Protein AF-A0A2N1XXF5-F1 (afdb_monomer_lite)

Secondary structure (DSSP, 8-state):
-------HHHHHHHHHHS----THHHHHHHHHHHHHHHHHHHHTTTSS-HHHHHHHHHHHHHHHHHHHHHHHHHHHHHHHHHHT--HHHHHHHHHHHHHHHHHH-GGGHHHHHHHHHHHHHHHHHHHHHHHHHT-

Sequence (135 aa):
MFARFPSELQKFLQRFHTRTLTTKHFNFFSLAAGLFGLTFMGSSKDMLPETLSTFALFGFVTFTVLALAELVFQCIEQLANRLSHESNYYWATLVLVAWVLGSINNELTVPIIMLSFAMILRGLIVGFGQILRNK

Structure (mmCIF, N/CA/C/O backbone):
data_AF-A0A2N1XXF5-F1
#
_entry.id   AF-A0A2N1XXF5-F1
#
loop_
_atom_site.group_PDB
_atom_site.id
_atom_site.type_symbol
_atom_site.label_atom_id
_atom_site.label_alt_id
_atom_site.label_comp_id
_atom_site.label_asym_id
_atom_site.label_entity_id
_atom_site.label_seq_id
_atom_site.pdbx_PDB_ins_code
_atom_site.Cartn_x
_atom_site.Cartn_y
_atom_site.Cartn_z
_atom_site.occupancy
_atom_site.B_iso_or_equiv
_atom_site.auth_seq_id
_atom_site.auth_comp_id
_atom_site.auth_asym_id
_atom_site.auth_atom_id
_atom_site.pdbx_PDB_model_num
ATOM 1 N N . MET A 1 1 ? -15.709 -24.079 31.470 1.00 33.66 1 MET A N 1
ATOM 2 C CA . MET A 1 1 ? -14.989 -22.792 31.358 1.00 33.66 1 MET A CA 1
ATOM 3 C C . MET A 1 1 ? -13.804 -23.016 30.420 1.00 33.66 1 MET A C 1
ATOM 5 O O . MET A 1 1 ? -12.775 -23.501 30.859 1.00 33.66 1 MET A O 1
ATOM 9 N N . PHE A 1 2 ? -13.988 -22.827 29.108 1.00 33.50 2 PHE A N 1
ATOM 10 C CA . PHE A 1 2 ? -12.924 -23.067 28.123 1.00 33.50 2 PHE A CA 1
ATOM 11 C C . PHE A 1 2 ? -11.990 -21.857 28.088 1.00 33.50 2 PHE A C 1
ATOM 13 O O . PHE A 1 2 ? -12.391 -20.772 27.669 1.00 33.50 2 PHE A O 1
ATOM 20 N N . ALA A 1 3 ? -10.753 -22.045 28.547 1.00 37.41 3 ALA A N 1
ATOM 21 C CA . ALA A 1 3 ? -9.681 -21.078 28.383 1.00 37.41 3 ALA A CA 1
ATOM 22 C C . ALA A 1 3 ? -9.420 -20.889 26.881 1.00 37.41 3 ALA A C 1
ATOM 24 O O . ALA A 1 3 ? -8.842 -21.745 26.212 1.00 37.41 3 ALA A O 1
ATOM 25 N N . ARG A 1 4 ? -9.907 -19.775 26.333 1.00 36.47 4 ARG A N 1
ATOM 26 C CA . ARG A 1 4 ? -9.652 -19.360 24.955 1.00 36.47 4 ARG A CA 1
ATOM 27 C C . ARG A 1 4 ? -8.220 -18.834 24.926 1.00 36.47 4 ARG A C 1
ATOM 29 O O . ARG A 1 4 ? -7.988 -17.665 25.217 1.00 36.47 4 ARG A O 1
ATOM 36 N N . PHE A 1 5 ? -7.254 -19.715 24.673 1.00 44.44 5 PHE A N 1
ATOM 37 C CA . PHE A 1 5 ? -5.878 -19.290 24.434 1.00 44.44 5 PHE A CA 1
ATOM 38 C C . PHE A 1 5 ? -5.905 -18.259 23.299 1.00 44.44 5 PHE A C 1
ATOM 40 O O . PHE A 1 5 ? -6.393 -18.590 22.213 1.00 44.44 5 PHE A O 1
ATOM 47 N N . PRO A 1 6 ? -5.447 -17.014 23.523 1.00 45.75 6 PRO A N 1
ATOM 48 C CA . PRO A 1 6 ? -5.349 -16.050 22.446 1.00 45.75 6 PRO A CA 1
ATOM 49 C C . PRO A 1 6 ? -4.305 -16.610 21.490 1.00 45.75 6 PRO A C 1
ATOM 51 O O . PRO A 1 6 ? -3.122 -16.689 21.828 1.00 45.75 6 PRO A O 1
ATOM 54 N N . SER A 1 7 ? -4.766 -17.088 20.335 1.00 54.50 7 SER A N 1
ATOM 55 C CA . SER A 1 7 ? -3.882 -17.630 19.311 1.00 54.50 7 SER A CA 1
ATOM 56 C C . SER A 1 7 ? -2.800 -16.595 18.996 1.00 54.50 7 SER A C 1
ATOM 58 O O . SER A 1 7 ? -3.045 -15.388 19.045 1.00 54.50 7 SER A O 1
ATOM 60 N N . GLU A 1 8 ? -1.589 -17.041 18.675 1.00 52.22 8 GLU A N 1
ATOM 61 C CA . GLU A 1 8 ? -0.517 -16.140 18.229 1.00 52.22 8 GLU A CA 1
ATOM 62 C C . GLU A 1 8 ? -0.979 -15.275 17.040 1.00 52.22 8 GLU A C 1
ATOM 64 O O . GLU A 1 8 ? -0.602 -14.113 16.941 1.00 52.22 8 GLU A O 1
ATOM 69 N N . LEU A 1 9 ? -1.910 -15.785 16.222 1.00 50.50 9 LEU A N 1
ATOM 70 C CA . LEU A 1 9 ? -2.641 -15.032 15.199 1.00 50.50 9 LEU A CA 1
ATOM 71 C C . LEU A 1 9 ? -3.510 -13.908 15.775 1.00 50.50 9 LEU A C 1
ATOM 73 O O . LEU A 1 9 ? -3.495 -12.801 15.253 1.00 50.50 9 LEU A O 1
ATOM 77 N N . GLN A 1 10 ? -4.243 -14.153 16.859 1.00 48.84 10 GLN A N 1
ATOM 78 C CA . GLN A 1 10 ? -5.047 -13.134 17.530 1.00 48.84 10 GLN A CA 1
ATOM 79 C C . GLN A 1 10 ? -4.172 -12.077 18.213 1.00 48.84 10 GLN A C 1
ATOM 81 O O . GLN A 1 10 ? -4.518 -10.903 18.155 1.00 48.84 10 GLN A O 1
ATOM 86 N N . LYS A 1 11 ? -3.018 -12.450 18.785 1.00 48.12 11 LYS A N 1
ATOM 87 C CA . LYS A 1 11 ? -2.018 -11.483 19.283 1.00 48.12 11 LYS A CA 1
ATOM 88 C C . LYS A 1 11 ? -1.357 -10.698 18.147 1.00 48.12 11 LYS A C 1
ATOM 90 O O . LYS A 1 11 ? -1.104 -9.505 18.298 1.00 48.12 11 LYS A O 1
ATOM 95 N N . PHE A 1 12 ? -1.088 -11.344 17.013 1.00 52.59 12 PHE A N 1
ATOM 96 C CA . PHE A 1 12 ? -0.569 -10.705 15.803 1.00 52.59 12 PHE A CA 1
ATOM 97 C C . PHE A 1 12 ? -1.578 -9.689 15.253 1.00 52.59 12 PHE A C 1
ATOM 99 O O . PHE A 1 12 ? -1.222 -8.532 15.048 1.00 52.59 12 PHE A O 1
ATOM 106 N N . LEU A 1 13 ? -2.854 -10.073 15.151 1.00 52.28 13 LEU A N 1
ATOM 107 C CA . LEU A 1 13 ? -3.976 -9.191 14.811 1.00 52.28 13 LEU A CA 1
ATOM 108 C C . LEU A 1 13 ? -4.185 -8.080 15.851 1.00 52.28 13 LEU A C 1
ATOM 110 O O . LEU A 1 13 ? -4.404 -6.933 15.477 1.00 52.28 13 LEU A O 1
ATOM 114 N N . GLN A 1 14 ? -4.025 -8.360 17.147 1.00 49.97 14 GLN A N 1
ATOM 115 C CA . GLN A 1 14 ? -4.073 -7.331 18.192 1.00 49.97 14 GLN A CA 1
ATOM 116 C C . GLN A 1 14 ? -2.942 -6.310 18.051 1.00 49.97 14 GLN A C 1
ATOM 118 O O . GLN A 1 14 ? -3.189 -5.129 18.252 1.00 49.97 14 GLN A O 1
ATOM 123 N N . ARG A 1 15 ? -1.730 -6.713 17.644 1.00 50.94 15 ARG A N 1
ATOM 124 C CA . ARG A 1 15 ? -0.620 -5.777 17.362 1.00 50.94 15 ARG A CA 1
ATOM 125 C C . ARG A 1 15 ? -0.860 -4.902 16.127 1.00 50.94 15 ARG A C 1
ATOM 127 O O . ARG A 1 15 ? -0.249 -3.838 16.015 1.00 50.94 15 ARG A O 1
ATOM 134 N N . PHE A 1 16 ? -1.745 -5.313 15.218 1.00 49.59 16 PHE A N 1
ATOM 135 C CA . PHE A 1 16 ? -2.273 -4.419 14.183 1.00 49.59 16 PHE A CA 1
ATOM 136 C C . PHE A 1 16 ? -3.274 -3.402 14.736 1.00 49.59 16 PHE A C 1
ATOM 138 O O . PHE A 1 16 ? -3.371 -2.311 14.183 1.00 49.59 16 PHE A O 1
ATOM 145 N N . HIS A 1 17 ? -3.975 -3.750 15.818 1.00 44.31 17 HIS A N 1
ATOM 146 C CA . HIS A 1 17 ? -5.061 -2.974 16.416 1.00 44.31 17 HIS A CA 1
ATOM 147 C C . HIS A 1 17 ? -4.569 -1.944 17.451 1.00 44.31 17 HIS A C 1
ATOM 149 O O . HIS A 1 17 ? -5.005 -0.799 17.450 1.00 44.31 17 HIS A O 1
ATOM 155 N N . THR A 1 18 ? -3.610 -2.294 18.315 1.00 41.22 18 THR A N 1
ATOM 156 C CA . THR A 1 18 ? -2.972 -1.355 19.253 1.00 41.22 18 THR A CA 1
ATOM 157 C C . THR A 1 18 ? -1.725 -0.756 18.623 1.00 41.22 18 THR A C 1
ATOM 159 O O . THR A 1 18 ? -0.603 -1.211 18.859 1.00 41.22 18 THR A O 1
ATOM 162 N N . ARG A 1 19 ? -1.888 0.276 17.792 1.00 48.31 19 ARG A N 1
ATOM 163 C CA . ARG A 1 19 ? -0.727 0.937 17.190 1.00 48.31 19 ARG A CA 1
ATOM 164 C C . ARG A 1 19 ? -0.859 2.447 17.233 1.00 48.31 19 ARG A C 1
ATOM 166 O O . ARG A 1 19 ? -1.734 3.039 16.616 1.00 48.31 19 ARG A O 1
ATOM 173 N N . THR A 1 20 ? 0.064 3.060 17.964 1.00 47.28 20 THR A N 1
ATOM 174 C CA . THR A 1 20 ? 0.316 4.498 17.957 1.00 47.28 20 THR A CA 1
ATOM 175 C C . THR A 1 20 ? 0.380 4.996 16.514 1.00 47.28 20 THR A C 1
ATOM 177 O O . THR A 1 20 ? 1.252 4.579 15.745 1.00 47.28 20 THR A O 1
ATOM 180 N N . LEU A 1 21 ? -0.568 5.862 16.146 1.00 53.97 21 LEU A N 1
ATOM 181 C CA . LEU A 1 21 ? -0.656 6.539 14.851 1.00 53.97 21 LEU A CA 1
ATOM 182 C C . LEU A 1 21 ? 0.678 7.230 14.563 1.00 53.97 21 LEU A C 1
ATOM 184 O O . LEU A 1 21 ? 0.971 8.304 15.082 1.00 53.97 21 LEU A O 1
ATOM 188 N N . THR A 1 22 ? 1.530 6.566 13.787 1.00 61.59 22 THR A N 1
ATOM 189 C CA . THR A 1 22 ? 2.894 7.020 13.540 1.00 61.59 22 THR A CA 1
ATOM 190 C C . THR A 1 22 ? 3.071 7.221 12.046 1.00 61.59 22 THR A C 1
ATOM 192 O O . THR A 1 22 ? 3.141 6.258 11.283 1.00 61.59 22 THR A O 1
ATOM 195 N N . THR A 1 23 ? 3.246 8.476 11.645 1.00 69.12 23 THR A N 1
ATOM 196 C CA . THR A 1 23 ? 3.478 8.916 10.259 1.00 69.12 23 THR A CA 1
ATOM 197 C C . THR A 1 23 ? 4.788 8.411 9.649 1.00 69.12 23 THR A C 1
ATOM 199 O O . THR A 1 23 ? 5.017 8.578 8.459 1.00 69.12 23 THR A O 1
ATOM 202 N N . LYS A 1 24 ? 5.649 7.735 10.422 1.00 75.44 24 LYS A N 1
ATOM 203 C CA . LYS A 1 24 ? 6.941 7.206 9.951 1.00 75.44 24 LYS A CA 1
ATOM 204 C C . LYS A 1 24 ? 6.805 6.230 8.777 1.00 75.44 24 LYS A C 1
ATOM 206 O O . LYS A 1 24 ? 7.601 6.315 7.851 1.00 75.44 24 LYS A O 1
ATOM 211 N N . HIS A 1 25 ? 5.814 5.334 8.795 1.00 73.56 25 HIS A N 1
ATOM 212 C CA . HIS A 1 25 ? 5.613 4.373 7.698 1.00 73.56 25 HIS A CA 1
ATOM 213 C C . HIS A 1 25 ? 5.105 5.073 6.433 1.00 73.56 25 HIS A C 1
ATOM 215 O O . HIS A 1 25 ? 5.609 4.811 5.346 1.00 73.56 25 HIS A O 1
ATOM 221 N N . PHE A 1 26 ? 4.188 6.032 6.590 1.00 77.88 26 PHE A N 1
ATOM 222 C CA . PHE A 1 26 ? 3.714 6.868 5.489 1.00 77.88 26 PHE A CA 1
ATOM 223 C C . PHE A 1 26 ? 4.856 7.674 4.861 1.00 77.88 26 PHE A C 1
ATOM 225 O O . PHE A 1 26 ? 5.052 7.618 3.651 1.00 77.88 26 PHE A O 1
ATOM 232 N N . ASN A 1 27 ? 5.669 8.345 5.682 1.00 79.50 27 ASN A N 1
ATOM 233 C CA . ASN A 1 27 ? 6.823 9.103 5.203 1.00 79.50 27 ASN A CA 1
ATOM 234 C C . ASN A 1 27 ? 7.830 8.202 4.479 1.00 79.50 27 ASN A C 1
ATOM 236 O O . ASN A 1 27 ? 8.369 8.607 3.457 1.00 79.50 27 ASN A O 1
ATOM 240 N N . PHE A 1 28 ? 8.063 6.980 4.967 1.00 81.94 28 PHE A N 1
ATOM 241 C CA . PHE A 1 28 ? 8.940 6.021 4.296 1.00 81.94 28 PHE A CA 1
ATOM 242 C C . PHE A 1 28 ? 8.408 5.627 2.912 1.00 81.94 28 PHE A C 1
ATOM 244 O O . PHE A 1 28 ? 9.142 5.731 1.931 1.00 81.94 28 PHE A O 1
ATOM 251 N N . PHE A 1 29 ? 7.133 5.232 2.810 1.00 83.00 29 PHE A N 1
ATOM 252 C CA . PHE A 1 29 ? 6.533 4.873 1.521 1.00 83.00 29 PHE A CA 1
ATOM 253 C C . PHE A 1 29 ? 6.469 6.066 0.563 1.00 83.00 29 PHE A C 1
ATOM 255 O O . PHE A 1 29 ? 6.777 5.912 -0.615 1.00 83.00 29 PHE A O 1
ATOM 262 N N . SER A 1 30 ? 6.153 7.263 1.062 1.00 81.94 30 SER A N 1
ATOM 263 C CA . SER A 1 30 ? 6.115 8.485 0.255 1.00 81.94 30 SER A CA 1
ATOM 264 C C . SER A 1 30 ? 7.500 8.908 -0.235 1.00 81.94 30 SER A C 1
ATOM 266 O O . SER A 1 30 ? 7.621 9.361 -1.371 1.00 81.94 30 SER A O 1
ATOM 268 N N . LEU A 1 31 ? 8.544 8.769 0.588 1.00 86.19 31 LEU A N 1
ATOM 269 C CA . LEU A 1 31 ? 9.921 9.050 0.173 1.00 86.19 31 LEU A CA 1
ATOM 270 C C . LEU A 1 31 ? 10.402 8.033 -0.862 1.00 86.19 31 LEU A C 1
ATOM 272 O O . LEU A 1 31 ? 10.985 8.428 -1.869 1.00 86.19 31 LEU A O 1
ATOM 276 N N . ALA A 1 32 ? 10.122 6.744 -0.649 1.00 83.31 32 ALA A N 1
ATOM 277 C CA . ALA A 1 32 ? 10.437 5.699 -1.618 1.00 83.31 32 ALA A CA 1
ATOM 278 C C . ALA A 1 32 ? 9.729 5.961 -2.956 1.00 83.31 32 ALA A C 1
ATOM 280 O O . ALA A 1 32 ? 10.385 5.982 -3.996 1.00 83.31 32 ALA A O 1
ATOM 281 N N . ALA A 1 33 ? 8.427 6.265 -2.930 1.00 85.62 33 ALA A N 1
ATOM 282 C CA . ALA A 1 33 ? 7.678 6.665 -4.117 1.00 85.62 33 ALA A CA 1
ATOM 283 C C . ALA A 1 33 ? 8.318 7.890 -4.791 1.00 85.62 33 ALA A C 1
ATOM 285 O O . ALA A 1 33 ? 8.601 7.849 -5.982 1.00 85.62 33 ALA A O 1
ATOM 286 N N . GLY A 1 34 ? 8.643 8.945 -4.039 1.00 84.69 34 GLY A N 1
ATOM 287 C CA . GLY A 1 34 ? 9.302 10.135 -4.583 1.00 84.69 34 GLY A CA 1
ATOM 288 C 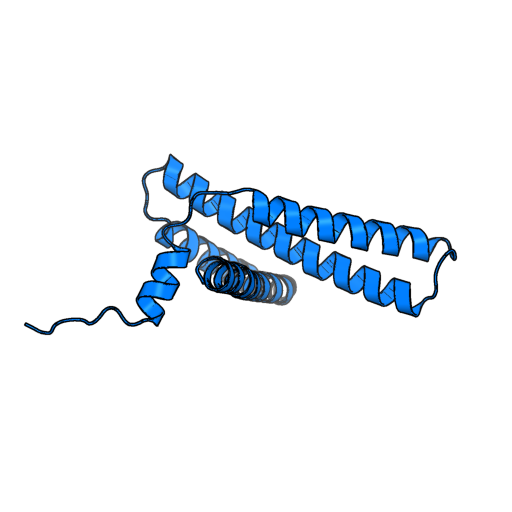C . GLY A 1 34 ? 10.630 9.829 -5.290 1.00 84.69 34 GLY A C 1
ATOM 289 O O . GLY A 1 34 ? 10.853 10.303 -6.401 1.00 84.69 34 GLY A O 1
ATOM 290 N N . LEU A 1 35 ? 11.485 8.989 -4.698 1.00 86.88 35 LEU A N 1
ATOM 291 C CA . LEU A 1 35 ? 12.773 8.591 -5.283 1.00 86.88 35 LEU A CA 1
ATOM 292 C C . LEU A 1 35 ? 12.604 7.786 -6.576 1.00 86.88 35 LEU A C 1
ATOM 294 O O . LEU A 1 35 ? 13.266 8.069 -7.578 1.00 86.88 35 LEU A O 1
ATOM 298 N N . PHE A 1 36 ? 11.699 6.807 -6.580 1.00 85.31 36 PHE A N 1
ATOM 299 C CA . PHE A 1 36 ? 11.404 6.026 -7.778 1.00 85.31 36 PHE A CA 1
ATOM 300 C C . PHE A 1 36 ? 10.759 6.879 -8.878 1.00 85.31 36 PHE A C 1
ATOM 302 O O . PHE A 1 36 ? 11.133 6.755 -10.043 1.00 85.31 36 PHE A O 1
ATOM 309 N N . GLY A 1 37 ? 9.875 7.812 -8.515 1.00 83.69 37 GLY A N 1
ATOM 310 C CA . GLY A 1 37 ? 9.270 8.762 -9.450 1.00 83.69 37 GLY A CA 1
ATOM 311 C C . GLY A 1 37 ? 10.296 9.707 -10.078 1.00 83.69 37 GLY A C 1
ATOM 312 O O . GLY A 1 37 ? 10.295 9.894 -11.293 1.00 83.69 37 GLY A O 1
ATOM 313 N N . LEU A 1 38 ? 11.228 10.243 -9.283 1.00 84.12 38 LEU A N 1
ATOM 314 C CA . LEU A 1 38 ? 12.335 11.064 -9.789 1.00 84.12 38 LEU A CA 1
ATOM 315 C C . LEU A 1 38 ? 13.252 10.273 -10.728 1.00 84.12 38 LEU A C 1
ATOM 317 O O . LEU A 1 38 ? 13.669 10.795 -11.760 1.00 84.12 38 LEU A O 1
ATOM 321 N N . THR A 1 39 ? 13.530 9.010 -10.399 1.00 82.00 39 THR A N 1
ATOM 322 C CA . THR A 1 39 ? 14.353 8.120 -11.232 1.00 82.00 39 THR A CA 1
ATOM 323 C C . THR A 1 39 ? 13.670 7.834 -12.571 1.00 82.00 39 THR A C 1
ATOM 325 O O . THR A 1 39 ? 14.311 7.904 -13.618 1.00 82.00 39 THR A O 1
ATOM 328 N N . PHE A 1 40 ? 12.356 7.598 -12.558 1.00 81.31 40 PHE A N 1
ATOM 329 C CA . PHE A 1 40 ? 11.559 7.438 -13.774 1.00 81.31 40 PHE A CA 1
ATOM 330 C C . PHE A 1 40 ? 11.562 8.716 -14.626 1.00 81.31 40 PHE A C 1
ATOM 332 O O . PHE A 1 40 ? 11.833 8.670 -15.825 1.00 81.31 40 PHE A O 1
ATOM 339 N N . MET A 1 41 ? 11.350 9.876 -14.001 1.00 79.94 41 MET A N 1
ATOM 340 C CA . MET A 1 41 ? 11.333 11.168 -14.692 1.00 79.94 41 MET A CA 1
ATOM 341 C C . MET A 1 41 ? 12.708 11.524 -15.281 1.00 79.94 41 MET A C 1
ATOM 343 O O . MET A 1 41 ? 12.787 12.053 -16.389 1.00 79.94 41 MET A O 1
ATOM 347 N N . GLY A 1 42 ? 13.799 11.185 -14.589 1.00 75.94 42 GLY A N 1
ATOM 348 C CA . GLY A 1 42 ? 15.161 11.297 -15.118 1.00 75.94 42 GLY A CA 1
ATOM 349 C C . GLY A 1 42 ? 15.413 10.352 -16.294 1.00 75.94 42 GLY A C 1
ATOM 350 O O . GLY A 1 42 ? 16.013 10.752 -17.288 1.00 75.94 42 GLY A O 1
ATOM 351 N N . SER A 1 43 ? 14.890 9.127 -16.228 1.00 75.00 43 SER A N 1
ATOM 352 C CA . SER A 1 43 ? 15.026 8.156 -17.315 1.00 75.00 43 SER A CA 1
ATOM 353 C C . SER A 1 43 ? 14.232 8.539 -18.559 1.00 75.00 43 SER A C 1
ATOM 355 O O . SER A 1 43 ? 14.704 8.297 -19.662 1.00 75.00 43 SER A O 1
ATOM 357 N N . SER A 1 44 ? 13.073 9.187 -18.398 1.00 68.69 44 SER A N 1
ATOM 358 C CA . SER A 1 44 ? 12.259 9.685 -19.518 1.00 68.69 44 SER A CA 1
ATOM 359 C C . SER A 1 44 ? 12.927 10.803 -20.331 1.00 68.69 44 SER A C 1
ATOM 361 O O . SER A 1 44 ? 12.448 11.151 -21.404 1.00 68.69 44 SER A O 1
ATOM 363 N N . LYS A 1 45 ? 14.037 11.363 -19.831 1.00 77.75 45 LYS A N 1
ATOM 364 C CA . LYS A 1 45 ? 14.869 12.362 -20.519 1.00 77.75 45 LYS A CA 1
ATOM 365 C C . LYS A 1 45 ? 16.100 11.748 -21.204 1.00 77.75 45 LYS A C 1
ATOM 367 O O . LYS A 1 45 ? 17.099 12.442 -21.365 1.00 77.75 45 LYS A O 1
ATOM 372 N N . ASP A 1 46 ? 16.065 10.451 -21.517 1.00 70.06 46 ASP A N 1
ATOM 373 C CA . ASP A 1 46 ? 17.171 9.668 -22.102 1.00 70.06 46 ASP A CA 1
ATOM 374 C C . ASP A 1 46 ? 18.473 9.657 -21.274 1.00 70.06 46 ASP A C 1
ATOM 376 O O . ASP A 1 46 ? 19.537 9.276 -21.757 1.00 70.06 46 ASP A O 1
ATOM 380 N N . MET A 1 47 ? 18.415 10.042 -19.994 1.00 66.75 47 MET A N 1
ATOM 381 C CA . MET A 1 47 ? 19.602 10.070 -19.128 1.00 66.75 47 MET A CA 1
ATOM 382 C C . MET A 1 47 ? 19.971 8.685 -18.572 1.00 66.75 47 MET A C 1
ATOM 384 O O . MET A 1 47 ? 21.059 8.527 -18.018 1.00 66.75 47 MET A O 1
ATOM 388 N N . LEU A 1 48 ? 19.071 7.696 -18.653 1.00 72.69 48 LEU A N 1
ATOM 389 C CA . LEU A 1 48 ? 19.212 6.388 -18.004 1.00 72.69 48 LEU A CA 1
ATOM 390 C C . LEU A 1 48 ? 18.709 5.244 -18.911 1.00 72.69 48 LEU A C 1
ATOM 392 O O . LEU A 1 48 ? 17.864 5.480 -19.774 1.00 72.69 48 LEU A O 1
ATOM 396 N N . PRO A 1 49 ? 19.191 4.000 -18.707 1.00 79.19 49 PRO A N 1
ATOM 397 C CA . PRO A 1 49 ? 18.779 2.836 -19.493 1.00 79.19 49 PRO A CA 1
ATOM 398 C C . PRO A 1 49 ? 17.277 2.529 -19.383 1.00 79.19 49 PRO A C 1
ATOM 400 O O . PRO A 1 49 ? 16.690 2.623 -18.305 1.00 79.19 49 PRO A O 1
ATOM 403 N N . GLU A 1 50 ? 16.672 2.040 -20.466 1.00 77.00 50 GLU A N 1
ATOM 404 C CA . GLU A 1 50 ? 15.239 1.698 -20.541 1.00 77.00 50 GLU A CA 1
ATOM 405 C C . GLU A 1 50 ? 14.805 0.627 -19.515 1.00 77.00 50 GLU A C 1
ATOM 407 O O . GLU A 1 50 ? 13.708 0.674 -18.947 1.00 77.00 50 GLU A O 1
ATOM 412 N N . THR A 1 51 ? 15.705 -0.304 -19.186 1.00 80.88 51 THR A N 1
ATOM 413 C CA . THR A 1 51 ? 15.494 -1.304 -18.126 1.00 80.88 51 THR A CA 1
ATOM 414 C C . THR A 1 51 ? 15.360 -0.658 -16.745 1.00 80.88 51 THR A C 1
ATOM 416 O O . THR A 1 51 ? 14.530 -1.083 -15.938 1.00 80.88 51 THR A O 1
ATOM 419 N N . LEU A 1 52 ? 16.122 0.408 -16.487 1.00 79.94 52 LEU A N 1
ATOM 420 C CA . LEU A 1 52 ? 16.050 1.179 -15.250 1.00 79.94 52 LEU A CA 1
ATOM 421 C C . LEU A 1 52 ? 14.762 2.010 -15.191 1.00 79.94 52 LEU A C 1
ATOM 423 O O . LEU A 1 52 ? 14.155 2.100 -14.126 1.00 79.94 52 LEU A O 1
ATOM 427 N N . SER A 1 53 ? 14.311 2.549 -16.330 1.00 80.38 53 SER A N 1
ATOM 428 C CA . SER A 1 53 ? 13.026 3.254 -16.451 1.00 80.38 53 SE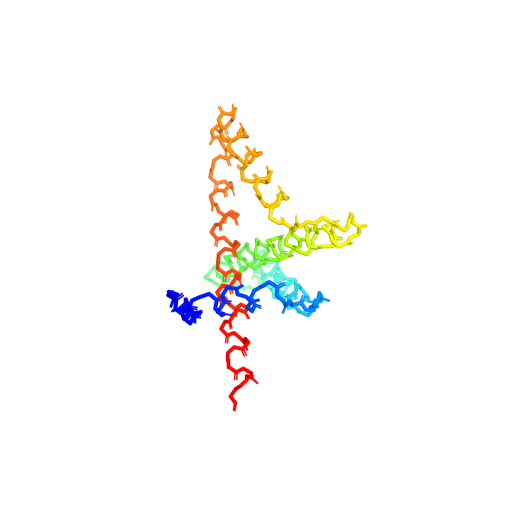R A CA 1
ATOM 429 C C . SER A 1 53 ? 11.853 2.376 -16.019 1.00 80.38 53 SER A C 1
ATOM 431 O O . SER A 1 53 ? 11.037 2.764 -15.183 1.00 80.38 53 SER A O 1
ATOM 433 N N . THR A 1 54 ? 11.805 1.148 -16.540 1.00 83.06 54 THR A N 1
ATOM 434 C CA . THR A 1 54 ? 10.717 0.201 -16.263 1.00 83.06 54 THR A CA 1
ATOM 435 C C . THR A 1 54 ? 10.706 -0.218 -14.794 1.00 83.06 54 THR A C 1
ATOM 437 O O . THR A 1 54 ? 9.653 -0.240 -14.152 1.00 83.06 54 THR A O 1
ATOM 440 N N . PHE A 1 55 ? 11.886 -0.490 -14.228 1.00 85.94 55 PHE A N 1
ATOM 441 C CA . PHE A 1 55 ? 12.024 -0.782 -12.802 1.00 85.94 55 PHE A CA 1
ATOM 442 C C . PHE A 1 55 ? 11.599 0.410 -11.934 1.00 85.94 55 PHE A C 1
ATOM 444 O O . PHE A 1 55 ? 10.899 0.235 -10.934 1.00 85.94 55 PHE A O 1
ATOM 451 N N . ALA A 1 56 ? 11.968 1.627 -12.340 1.00 85.56 56 ALA A N 1
ATOM 452 C CA . ALA A 1 56 ? 11.608 2.843 -11.630 1.00 85.56 56 ALA A CA 1
ATOM 453 C C . ALA A 1 56 ? 10.100 3.114 -11.655 1.00 85.56 56 ALA A C 1
ATOM 455 O O . ALA A 1 56 ? 9.531 3.453 -10.619 1.00 85.56 56 ALA A O 1
ATOM 456 N N . LEU A 1 57 ? 9.438 2.891 -12.794 1.00 85.38 57 LEU A N 1
ATOM 457 C CA . LEU A 1 57 ? 7.983 2.990 -12.913 1.00 85.38 57 LEU A CA 1
ATOM 458 C C . LEU A 1 57 ? 7.292 1.978 -11.997 1.00 85.38 57 LEU A C 1
ATOM 460 O O . LEU A 1 57 ? 6.386 2.342 -11.246 1.00 85.38 57 LEU A O 1
ATOM 464 N N . PHE A 1 58 ? 7.740 0.721 -12.008 1.00 85.94 58 PHE A N 1
ATOM 465 C CA . PHE A 1 58 ? 7.163 -0.313 -11.151 1.00 85.94 58 PHE A CA 1
ATOM 466 C C . PHE A 1 58 ? 7.323 0.028 -9.662 1.00 85.94 58 PHE A C 1
ATOM 468 O O . PHE A 1 58 ? 6.359 -0.047 -8.894 1.00 85.94 58 PHE A O 1
ATOM 475 N N . GLY A 1 59 ? 8.515 0.472 -9.254 1.00 84.56 59 GLY A N 1
ATOM 476 C CA . GLY A 1 59 ? 8.766 0.971 -7.902 1.00 84.56 59 GLY A CA 1
ATOM 477 C C . GLY A 1 59 ? 7.862 2.155 -7.552 1.00 84.56 59 GLY A C 1
ATOM 478 O O . GLY A 1 59 ? 7.207 2.154 -6.513 1.00 84.56 59 GLY A O 1
ATOM 479 N N . PHE A 1 60 ? 7.744 3.134 -8.447 1.00 86.44 60 PHE A N 1
ATOM 480 C CA . PHE A 1 60 ? 6.907 4.312 -8.233 1.00 86.44 60 PHE A CA 1
ATOM 481 C C . PHE A 1 60 ? 5.445 3.932 -7.993 1.00 86.44 60 PHE A C 1
ATOM 483 O O . PHE A 1 60 ? 4.862 4.342 -6.988 1.00 86.44 60 PHE A O 1
ATOM 490 N N . VAL A 1 61 ? 4.864 3.108 -8.869 1.00 86.50 61 VAL A N 1
ATOM 491 C CA . VAL A 1 61 ? 3.465 2.676 -8.758 1.00 86.50 61 VAL A CA 1
ATOM 492 C C . VAL A 1 61 ? 3.247 1.879 -7.473 1.00 86.50 61 VAL A C 1
ATOM 494 O O . VAL A 1 61 ? 2.343 2.197 -6.701 1.00 86.50 61 VAL A O 1
ATOM 497 N N . THR A 1 62 ? 4.093 0.886 -7.191 1.00 84.12 62 THR A N 1
ATOM 498 C CA . THR A 1 62 ? 3.937 0.030 -6.002 1.00 84.12 62 THR A CA 1
ATOM 499 C C . THR A 1 62 ? 4.041 0.816 -4.695 1.00 84.12 62 THR A C 1
ATOM 501 O O . THR A 1 62 ? 3.157 0.701 -3.843 1.00 84.12 62 THR A O 1
ATOM 504 N N . PHE A 1 63 ? 5.062 1.665 -4.538 1.00 84.25 63 PHE A N 1
ATOM 505 C CA . PHE A 1 63 ? 5.222 2.480 -3.330 1.00 84.25 63 PHE A CA 1
ATOM 506 C C . PHE A 1 63 ? 4.149 3.566 -3.200 1.00 84.25 63 PHE A C 1
ATOM 508 O O . PHE A 1 63 ? 3.729 3.860 -2.081 1.00 84.25 63 PHE A O 1
ATOM 515 N N . THR A 1 64 ? 3.644 4.110 -4.311 1.00 84.56 64 THR A N 1
ATOM 516 C CA . THR A 1 64 ? 2.527 5.070 -4.291 1.00 84.56 64 THR A CA 1
ATOM 517 C C . THR A 1 64 ? 1.236 4.409 -3.818 1.00 84.56 64 THR A C 1
ATOM 519 O O . THR A 1 64 ? 0.553 4.948 -2.947 1.00 84.56 64 THR A O 1
ATOM 522 N N . VAL A 1 65 ? 0.914 3.215 -4.326 1.00 85.94 65 VAL A N 1
ATOM 523 C CA . VAL A 1 65 ? -0.276 2.468 -3.889 1.00 85.94 65 VAL A CA 1
ATOM 524 C C . VAL A 1 65 ? -0.151 2.059 -2.414 1.00 85.94 65 VAL A C 1
ATOM 526 O O . VAL A 1 65 ? -1.123 2.167 -1.666 1.00 85.94 65 VAL A O 1
ATOM 529 N N . LEU A 1 66 ? 1.042 1.666 -1.952 1.00 83.81 66 LEU A N 1
ATOM 530 C CA . LEU A 1 66 ? 1.298 1.393 -0.531 1.00 83.81 66 LEU A CA 1
ATOM 531 C C . LEU A 1 66 ? 1.152 2.642 0.351 1.00 83.81 66 LEU A C 1
ATOM 533 O O . LEU A 1 66 ? 0.569 2.558 1.433 1.00 83.81 66 LEU A O 1
ATOM 537 N N . ALA A 1 67 ? 1.639 3.799 -0.105 1.00 83.44 67 ALA A N 1
ATOM 538 C CA . ALA A 1 67 ? 1.462 5.068 0.598 1.00 83.44 67 ALA A CA 1
ATOM 539 C C . ALA A 1 67 ? -0.021 5.456 0.688 1.00 83.44 67 ALA A C 1
ATOM 541 O O . ALA A 1 67 ? -0.479 5.886 1.747 1.00 83.44 67 ALA A O 1
ATOM 542 N N . LEU A 1 68 ? -0.785 5.247 -0.388 1.00 84.44 68 LEU A N 1
ATOM 543 C CA . LEU A 1 68 ? -2.227 5.480 -0.404 1.00 84.44 68 LEU A CA 1
ATOM 544 C C . LEU A 1 68 ? -2.959 4.545 0.569 1.00 84.44 68 LEU A C 1
ATOM 546 O O . LEU A 1 68 ? -3.790 5.008 1.347 1.00 84.44 68 LEU A O 1
ATOM 550 N N . ALA A 1 69 ? -2.611 3.255 0.589 1.00 82.88 69 ALA A N 1
ATOM 551 C CA . ALA A 1 69 ? -3.172 2.289 1.535 1.00 82.88 69 ALA A CA 1
ATOM 552 C C . ALA A 1 69 ? -2.877 2.673 2.999 1.00 82.88 69 ALA A C 1
ATOM 554 O O . ALA A 1 69 ? -3.760 2.606 3.854 1.00 82.88 69 ALA A O 1
ATOM 555 N N . GLU A 1 70 ? -1.656 3.131 3.291 1.00 80.69 70 GLU A N 1
ATOM 556 C CA . GLU A 1 70 ? -1.279 3.643 4.613 1.00 80.69 70 GLU A CA 1
ATOM 557 C C . GLU A 1 70 ? -2.091 4.890 4.999 1.00 80.69 70 GLU A C 1
ATOM 559 O O . GLU A 1 70 ? -2.528 5.005 6.145 1.00 80.69 70 GLU A O 1
ATOM 564 N N . LEU A 1 71 ? -2.330 5.800 4.051 1.00 82.25 71 LEU A N 1
ATOM 565 C CA . LEU A 1 71 ? -3.123 7.011 4.270 1.00 82.25 71 LEU A CA 1
ATOM 566 C C . LEU A 1 71 ? -4.585 6.659 4.578 1.00 82.25 71 LEU A C 1
ATOM 568 O O . LEU A 1 71 ? -5.135 7.154 5.560 1.00 82.25 71 LEU A O 1
ATOM 572 N N . VAL A 1 72 ? -5.192 5.751 3.806 1.00 82.75 72 VAL A N 1
ATOM 573 C CA . VAL A 1 72 ? -6.558 5.256 4.056 1.00 82.75 72 VAL A CA 1
ATOM 574 C C . VAL A 1 72 ? -6.655 4.608 5.438 1.00 82.75 72 VAL A C 1
ATOM 576 O O . VAL A 1 72 ? -7.563 4.935 6.201 1.00 82.75 72 VAL A O 1
ATOM 579 N N . PHE A 1 73 ? -5.692 3.754 5.797 1.00 80.00 73 PHE A N 1
ATOM 580 C CA . PHE A 1 73 ? -5.633 3.133 7.120 1.00 80.00 73 PHE A CA 1
ATOM 581 C C . PHE A 1 73 ? -5.570 4.182 8.241 1.00 80.00 73 PHE A C 1
ATOM 583 O O . PHE A 1 73 ? -6.367 4.141 9.175 1.00 80.00 73 PHE A O 1
ATOM 590 N N . GLN A 1 74 ? -4.658 5.155 8.143 1.00 80.31 74 GLN A N 1
ATOM 591 C CA . GLN A 1 74 ? -4.531 6.212 9.152 1.00 80.31 74 GLN A CA 1
ATOM 592 C C . GLN A 1 74 ? -5.775 7.099 9.224 1.00 80.31 74 GLN A C 1
ATOM 594 O O . GLN A 1 74 ? -6.158 7.503 10.319 1.00 80.31 74 GLN A O 1
ATOM 599 N N . CYS A 1 75 ? -6.412 7.382 8.087 1.00 81.44 75 CYS A N 1
ATOM 600 C CA . CYS A 1 75 ? -7.647 8.155 8.024 1.00 81.44 75 CYS A CA 1
ATOM 601 C C . CYS A 1 75 ? -8.774 7.457 8.795 1.00 81.44 75 CYS A C 1
ATOM 603 O O . CYS A 1 75 ? -9.396 8.075 9.656 1.00 81.44 75 CYS A O 1
ATOM 605 N N . ILE A 1 76 ? -8.983 6.159 8.551 1.00 81.12 76 ILE A N 1
ATOM 606 C CA . ILE A 1 76 ? -10.015 5.361 9.229 1.00 81.12 76 ILE A CA 1
ATOM 607 C C . ILE A 1 76 ? -9.765 5.301 10.734 1.00 81.12 76 ILE A C 1
ATOM 609 O O . ILE A 1 76 ? -10.675 5.553 11.520 1.00 81.12 76 ILE A O 1
ATOM 613 N N . GLU A 1 77 ? -8.529 5.020 11.142 1.00 78.62 77 GLU A N 1
ATOM 614 C CA . GLU A 1 77 ? -8.176 4.928 12.560 1.00 78.62 77 GLU A CA 1
ATOM 615 C C . GLU A 1 77 ? -8.280 6.292 13.267 1.00 78.62 77 GLU A C 1
ATOM 617 O O . GLU A 1 77 ? -8.770 6.375 14.394 1.00 78.62 77 GLU A O 1
ATOM 622 N N . GLN A 1 78 ? -7.899 7.394 12.608 1.00 76.31 78 GLN A N 1
ATOM 623 C CA . GLN A 1 78 ? -8.101 8.742 13.154 1.00 76.31 78 GLN A CA 1
ATOM 624 C C . GLN A 1 78 ? -9.580 9.116 13.252 1.00 76.31 78 GLN A C 1
ATOM 626 O O . GLN A 1 78 ? -9.981 9.741 14.236 1.00 76.31 78 GLN A O 1
ATOM 631 N N . LEU A 1 79 ? -10.383 8.752 12.253 1.00 76.25 79 LEU A N 1
ATOM 632 C CA . LEU A 1 79 ? -11.815 9.021 12.232 1.00 76.25 79 LEU A CA 1
ATOM 633 C C . LEU A 1 79 ? -12.530 8.247 13.347 1.00 76.25 79 LEU A C 1
ATOM 635 O O . LEU A 1 79 ? -13.295 8.842 14.106 1.00 76.25 79 LEU A O 1
ATOM 639 N N . ALA A 1 80 ? -12.210 6.961 13.504 1.00 77.56 80 ALA A N 1
ATOM 640 C CA . ALA A 1 80 ? -12.719 6.118 14.581 1.00 77.56 80 ALA A CA 1
ATOM 641 C C . ALA A 1 80 ? -12.349 6.679 15.963 1.00 77.56 80 ALA A C 1
ATOM 643 O O . ALA A 1 80 ? -13.219 6.821 16.823 1.00 77.56 80 ALA A O 1
ATOM 644 N N . ASN A 1 81 ? -11.089 7.095 16.144 1.00 75.94 81 ASN A N 1
ATOM 645 C CA . ASN A 1 81 ? -10.618 7.686 17.396 1.00 75.94 81 ASN A CA 1
ATOM 646 C C . ASN A 1 81 ? -11.311 9.025 17.711 1.00 75.94 81 ASN A C 1
ATOM 648 O O . ASN A 1 81 ? -11.720 9.258 18.845 1.00 75.94 81 ASN A O 1
ATOM 652 N N . ARG A 1 82 ?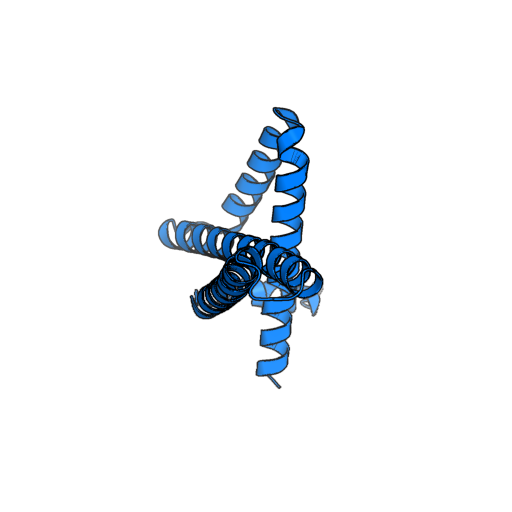 -11.504 9.902 16.713 1.00 75.44 82 ARG A N 1
ATOM 653 C CA . ARG A 1 82 ? -12.218 11.180 16.907 1.00 75.44 82 ARG A CA 1
ATOM 654 C C . ARG A 1 82 ? -13.691 10.988 17.250 1.00 75.44 82 ARG A C 1
ATOM 656 O O . ARG A 1 82 ? -14.236 11.787 18.004 1.00 75.44 82 ARG A O 1
ATOM 663 N N . LEU A 1 83 ? -14.321 9.956 16.697 1.00 77.12 83 LEU A N 1
ATOM 664 C CA . LEU A 1 83 ? -15.737 9.669 16.913 1.00 77.12 83 LEU A CA 1
ATOM 665 C C . LEU A 1 83 ? -15.983 8.727 18.099 1.00 77.12 83 LEU A C 1
ATOM 667 O O . LEU A 1 83 ? -17.134 8.478 18.422 1.00 77.12 83 LEU A O 1
ATOM 671 N N . SER A 1 84 ? -14.937 8.244 18.784 1.00 74.19 84 SER A N 1
ATOM 672 C CA . SER A 1 84 ? -15.039 7.275 19.895 1.00 74.19 84 SER A CA 1
ATOM 673 C C . SER A 1 84 ? -15.815 6.001 19.525 1.00 74.19 84 SER A C 1
ATOM 675 O O . SER A 1 84 ? -16.490 5.400 20.358 1.00 74.19 84 SER A O 1
ATOM 677 N N . HIS A 1 85 ? -15.741 5.602 18.256 1.00 74.38 85 HIS A N 1
ATOM 678 C CA . HIS A 1 85 ? -16.398 4.413 17.715 1.00 74.38 85 HIS A CA 1
ATOM 679 C C . HIS A 1 85 ? -15.355 3.326 17.446 1.00 74.38 85 HIS A C 1
ATOM 681 O O . HIS A 1 85 ? -14.195 3.621 17.161 1.00 74.38 85 HIS A O 1
ATOM 687 N N . GLU A 1 86 ? -15.765 2.057 17.471 1.00 71.69 86 GLU A N 1
ATOM 688 C CA . GLU A 1 86 ? -14.874 0.969 17.066 1.00 71.69 86 GLU A CA 1
ATOM 689 C C . GLU A 1 86 ? -14.522 1.092 15.575 1.00 71.69 86 GLU A C 1
ATOM 691 O O . GLU A 1 86 ? -15.404 1.249 14.725 1.00 71.69 86 GLU A O 1
ATOM 696 N N . SER A 1 87 ? -13.233 0.979 15.232 1.00 71.69 87 SER A N 1
ATOM 697 C CA . SER A 1 87 ? -12.780 1.114 13.839 1.00 71.69 87 SER A CA 1
ATOM 698 C C . 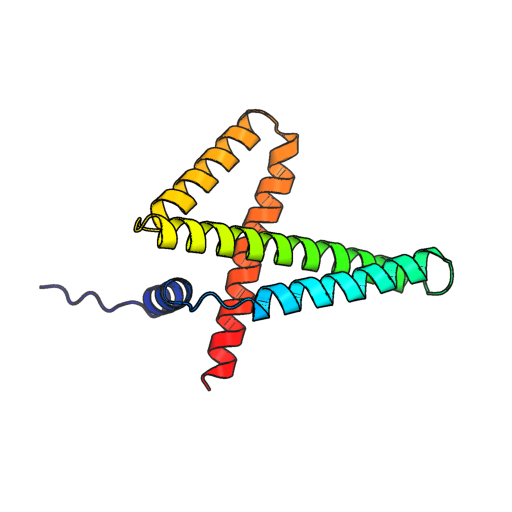SER A 1 87 ? -13.362 0.038 12.917 1.00 71.69 87 SER A C 1
ATOM 700 O O . SER A 1 87 ? -13.513 0.263 11.716 1.00 71.69 87 SER A O 1
ATOM 702 N N . ASN A 1 88 ? -13.781 -1.101 13.480 1.00 74.50 88 ASN A N 1
ATOM 703 C CA . ASN A 1 88 ? -14.373 -2.226 12.757 1.00 74.50 88 ASN A CA 1
ATOM 704 C C . ASN A 1 88 ? -15.584 -1.822 11.893 1.00 74.50 88 ASN A C 1
ATOM 706 O O . ASN A 1 88 ? -15.722 -2.291 10.764 1.00 74.50 88 ASN A O 1
ATOM 710 N N . TYR A 1 89 ? -16.424 -0.897 12.373 1.00 74.56 89 TYR A N 1
ATOM 711 C CA . TYR A 1 89 ? -17.582 -0.415 11.611 1.00 74.56 89 TYR A CA 1
ATOM 712 C C . TYR A 1 89 ? -17.173 0.353 10.346 1.00 74.56 89 TYR A C 1
ATOM 714 O O . TYR A 1 89 ? -17.805 0.215 9.298 1.00 74.56 89 TYR A O 1
ATOM 722 N N . TYR A 1 90 ? -16.084 1.121 10.408 1.00 78.19 90 TYR A N 1
ATOM 723 C CA . TYR A 1 90 ? -15.562 1.867 9.261 1.00 78.19 90 TYR A CA 1
ATOM 724 C C . TYR A 1 90 ? -14.906 0.939 8.239 1.00 78.19 90 TYR A C 1
ATOM 726 O O . TYR A 1 90 ? -15.117 1.105 7.039 1.00 78.19 90 TYR A O 1
ATOM 734 N N . TRP A 1 91 ? -14.180 -0.078 8.707 1.00 79.75 91 TRP A N 1
ATOM 735 C CA . TRP A 1 91 ? -13.610 -1.115 7.846 1.00 79.75 91 TRP A CA 1
ATOM 736 C C . TRP A 1 91 ? -14.698 -1.902 7.105 1.00 79.75 91 TRP A C 1
ATOM 738 O O . TRP A 1 91 ? -14.608 -2.073 5.889 1.00 79.75 91 TRP A O 1
ATOM 748 N N . ALA A 1 92 ? -15.766 -2.305 7.801 1.00 78.56 92 ALA A N 1
ATOM 749 C CA . ALA A 1 92 ? -16.915 -2.966 7.182 1.00 78.56 92 ALA A CA 1
ATOM 750 C C . ALA A 1 92 ? -17.623 -2.060 6.158 1.00 78.56 92 ALA A C 1
ATOM 752 O O . ALA A 1 92 ? -17.971 -2.508 5.065 1.00 78.56 92 ALA A O 1
ATOM 753 N N . THR A 1 93 ? -17.778 -0.772 6.480 1.00 81.12 93 THR A N 1
ATOM 754 C CA . THR A 1 93 ? -18.357 0.222 5.563 1.00 81.12 93 THR A CA 1
ATOM 755 C C . THR A 1 93 ? -17.504 0.378 4.306 1.00 81.12 93 THR A C 1
ATOM 757 O O . THR A 1 93 ? -18.043 0.409 3.204 1.00 81.12 93 THR A O 1
ATOM 760 N N . LEU A 1 94 ? -16.176 0.410 4.438 1.00 83.06 94 LEU A N 1
ATOM 761 C CA . LEU A 1 94 ? -15.269 0.509 3.296 1.00 83.06 94 LEU A CA 1
ATOM 762 C C . LEU A 1 94 ? -15.391 -0.705 2.368 1.00 83.06 94 LEU A C 1
ATOM 764 O O . LEU A 1 94 ? -15.466 -0.531 1.154 1.00 83.06 94 LEU A O 1
ATOM 768 N N . VAL A 1 95 ? -15.464 -1.918 2.924 1.00 83.50 95 VAL A N 1
ATOM 769 C CA . VAL A 1 95 ? -15.669 -3.148 2.138 1.00 83.50 95 VAL A CA 1
ATOM 770 C C . VAL A 1 95 ? -17.010 -3.117 1.403 1.00 83.50 95 VAL A C 1
ATOM 772 O O . VAL A 1 95 ? -17.064 -3.455 0.222 1.00 83.50 95 VAL A O 1
ATOM 775 N N . LEU A 1 96 ? -18.081 -2.669 2.066 1.00 84.88 96 LEU A N 1
ATOM 776 C CA . LEU A 1 96 ? -19.395 -2.519 1.436 1.00 84.88 96 LEU A CA 1
ATOM 777 C C . LEU A 1 96 ? -19.370 -1.498 0.295 1.00 84.88 96 LEU A C 1
ATOM 779 O O . LEU A 1 96 ? -19.867 -1.789 -0.790 1.00 84.88 96 LEU A O 1
ATOM 783 N N . VAL A 1 97 ? -18.755 -0.333 0.506 1.00 85.88 97 VAL A N 1
ATOM 784 C CA . VAL A 1 97 ? -18.606 0.696 -0.536 1.00 85.88 97 VAL A CA 1
ATOM 785 C C . VAL A 1 97 ? -17.798 0.158 -1.715 1.00 85.88 97 VAL A C 1
ATOM 787 O O . VAL A 1 97 ? -18.201 0.342 -2.861 1.00 85.88 97 VAL A O 1
ATOM 790 N N . ALA A 1 98 ? -16.698 -0.548 -1.452 1.00 83.62 98 ALA A N 1
ATOM 791 C CA . ALA A 1 98 ? -15.887 -1.170 -2.491 1.00 83.62 98 ALA A CA 1
ATOM 792 C C . ALA A 1 98 ? -16.695 -2.196 -3.300 1.00 83.62 98 ALA A C 1
ATOM 794 O O . ALA A 1 98 ? -16.669 -2.166 -4.527 1.00 83.62 98 ALA A O 1
ATOM 795 N N . TRP A 1 99 ? -17.476 -3.053 -2.637 1.00 83.50 99 TRP A N 1
ATOM 796 C CA . TRP A 1 99 ? -18.351 -4.001 -3.326 1.00 83.50 99 TRP A CA 1
ATOM 797 C C . TRP A 1 99 ? -19.352 -3.275 -4.228 1.00 83.50 99 TRP A C 1
ATOM 799 O O . TRP A 1 99 ? -19.427 -3.571 -5.420 1.00 83.50 99 TRP A O 1
ATOM 809 N N . VAL A 1 100 ? -20.086 -2.300 -3.686 1.00 86.94 100 VAL A N 1
ATOM 810 C CA . VAL A 1 100 ? -21.100 -1.546 -4.439 1.00 86.94 100 VAL A CA 1
ATOM 811 C C . VAL A 1 100 ? -20.479 -0.827 -5.641 1.00 86.94 100 VAL A C 1
ATOM 813 O O . VAL A 1 100 ? -21.038 -0.855 -6.735 1.00 86.94 100 VAL A O 1
ATOM 816 N N . LEU A 1 101 ? -19.297 -0.228 -5.481 1.00 84.88 101 LEU A N 1
ATOM 817 C CA . LEU A 1 101 ? -18.581 0.412 -6.586 1.00 84.88 101 LEU A CA 1
ATOM 818 C C . LEU A 1 101 ? -18.186 -0.591 -7.676 1.00 84.88 101 LEU A C 1
ATOM 820 O O . LEU A 1 101 ? -18.388 -0.303 -8.854 1.00 84.88 101 LEU A O 1
ATOM 824 N N . GLY A 1 102 ? -17.685 -1.769 -7.296 1.00 83.00 102 GLY A N 1
ATOM 825 C CA . GLY A 1 102 ? -17.354 -2.837 -8.244 1.00 83.00 102 GLY A CA 1
ATOM 826 C C . GLY A 1 102 ? -18.582 -3.402 -8.962 1.00 83.00 102 GLY A C 1
ATOM 827 O O . GLY A 1 102 ? -18.500 -3.744 -10.138 1.00 83.00 102 GLY A O 1
ATOM 828 N N . SER A 1 1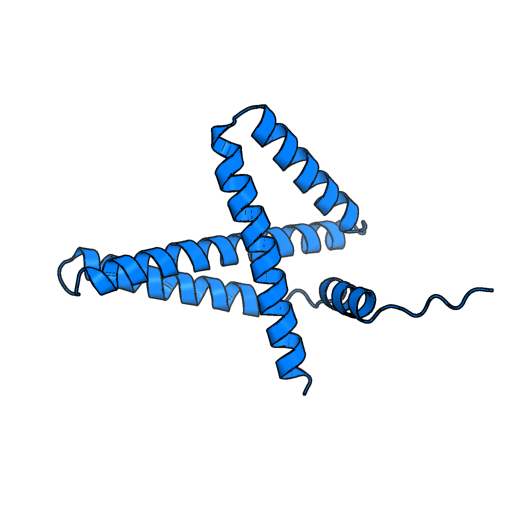03 ? -19.742 -3.449 -8.298 1.00 83.81 103 SER A N 1
ATOM 829 C CA . SER A 1 103 ? -20.983 -3.909 -8.932 1.00 83.81 103 SER A CA 1
ATOM 830 C C . SER A 1 103 ? -21.598 -2.874 -9.876 1.00 83.81 103 SER A C 1
ATOM 832 O O . SER A 1 103 ? -22.306 -3.255 -10.804 1.00 83.81 103 SER A O 1
ATOM 834 N N . ILE A 1 104 ? -21.361 -1.578 -9.638 1.00 88.31 104 ILE A N 1
ATOM 835 C CA . ILE A 1 104 ? -21.838 -0.490 -10.508 1.00 88.31 104 ILE A CA 1
ATOM 836 C C . ILE A 1 104 ? -20.923 -0.327 -11.725 1.00 88.31 104 ILE A C 1
ATOM 838 O O . ILE A 1 104 ? -21.415 -0.145 -12.837 1.00 88.31 104 ILE A O 1
ATOM 842 N N . ASN A 1 105 ? -19.604 -0.384 -11.531 1.00 85.50 105 ASN A N 1
ATOM 843 C CA . ASN A 1 105 ? -18.636 -0.256 -12.612 1.00 85.50 105 ASN A CA 1
ATOM 844 C C . ASN A 1 105 ? -17.543 -1.325 -12.500 1.00 85.50 105 ASN A C 1
ATOM 846 O O . ASN A 1 105 ? -16.644 -1.233 -11.664 1.00 85.50 105 ASN A O 1
ATOM 850 N N . ASN A 1 106 ? -17.577 -2.294 -13.417 1.00 82.62 106 ASN A N 1
ATOM 851 C CA . ASN A 1 106 ? -16.590 -3.371 -13.486 1.00 82.62 106 ASN A CA 1
ATOM 852 C C . ASN A 1 106 ? -15.151 -2.874 -13.704 1.00 82.62 106 ASN A C 1
ATOM 854 O O . ASN A 1 106 ? -14.208 -3.565 -13.316 1.00 82.62 106 ASN A O 1
ATOM 858 N N . GLU A 1 107 ? -14.954 -1.682 -14.274 1.00 84.88 107 GLU A N 1
ATOM 859 C CA . GLU A 1 107 ? -13.619 -1.091 -14.432 1.00 84.88 107 GLU A CA 1
ATOM 860 C C . GLU A 1 107 ? -12.986 -0.724 -13.083 1.00 84.88 107 GLU A C 1
ATOM 862 O O . GLU A 1 107 ? -11.761 -0.700 -12.959 1.00 84.88 107 GLU A O 1
ATOM 867 N N . LEU A 1 108 ? -13.803 -0.497 -12.046 1.00 81.00 108 LEU A N 1
ATOM 868 C CA . LEU A 1 108 ? -13.332 -0.216 -10.689 1.00 81.00 108 LEU A CA 1
ATOM 869 C C . LEU A 1 108 ? -12.947 -1.487 -9.924 1.00 81.00 108 LEU A C 1
ATOM 871 O O . LEU A 1 108 ? -12.229 -1.412 -8.927 1.00 81.00 108 LEU A O 1
ATOM 875 N N . THR A 1 109 ? -13.353 -2.665 -10.394 1.00 81.44 109 THR A N 1
ATOM 876 C CA . THR A 1 109 ? -13.057 -3.940 -9.730 1.00 81.44 109 THR A CA 1
ATOM 877 C C . THR A 1 109 ? -11.551 -4.188 -9.636 1.00 81.44 109 THR A C 1
ATOM 879 O O . THR A 1 109 ? -11.044 -4.539 -8.571 1.00 81.44 109 THR A O 1
ATOM 882 N N . VAL A 1 110 ? -10.805 -3.940 -10.716 1.00 81.75 110 VAL A N 1
ATOM 883 C CA . VAL A 1 110 ? -9.340 -4.098 -10.736 1.00 81.75 110 VAL A CA 1
ATOM 884 C C . VAL A 1 110 ? -8.635 -3.169 -9.732 1.00 81.75 110 VAL A C 1
ATOM 886 O O . VAL A 1 110 ? -7.862 -3.681 -8.916 1.00 81.75 110 VAL A O 1
ATOM 889 N N . PRO A 1 111 ? -8.885 -1.842 -9.706 1.00 80.81 111 PRO A N 1
ATOM 890 C CA . PRO A 1 111 ? -8.264 -0.966 -8.716 1.00 80.81 111 PRO A CA 1
ATOM 891 C C . PRO A 1 111 ? -8.709 -1.275 -7.279 1.00 80.81 111 PRO A C 1
ATOM 893 O O . PRO A 1 111 ? -7.886 -1.172 -6.369 1.00 80.81 111 PRO A O 1
ATOM 896 N N . ILE A 1 112 ? -9.950 -1.725 -7.054 1.00 82.50 112 ILE A N 1
ATOM 897 C CA . ILE A 1 112 ? -10.412 -2.188 -5.732 1.00 82.50 112 ILE A CA 1
ATOM 898 C C . ILE A 1 112 ? -9.603 -3.403 -5.260 1.00 82.50 112 ILE A C 1
ATOM 900 O O . ILE A 1 112 ? -9.160 -3.447 -4.107 1.00 82.50 112 ILE A O 1
ATOM 904 N N . ILE A 1 113 ? -9.374 -4.380 -6.142 1.00 84.25 113 ILE A N 1
ATOM 905 C CA . ILE A 1 113 ? -8.568 -5.567 -5.829 1.00 84.25 113 ILE A CA 1
ATOM 906 C C . ILE A 1 113 ? -7.116 -5.164 -5.558 1.00 84.25 113 ILE A C 1
ATOM 908 O O . ILE A 1 113 ? -6.543 -5.602 -4.560 1.00 84.25 113 ILE A O 1
ATOM 912 N N . MET A 1 114 ? -6.532 -4.294 -6.390 1.00 81.88 114 MET A N 1
ATOM 913 C CA . MET A 1 114 ? -5.171 -3.786 -6.182 1.00 81.88 114 MET A CA 1
ATOM 914 C C . MET A 1 114 ? -5.018 -3.076 -4.835 1.00 81.88 114 MET A C 1
ATOM 916 O O . MET A 1 114 ? -4.059 -3.341 -4.109 1.00 81.88 114 MET A O 1
ATOM 920 N N . LEU A 1 115 ? -5.965 -2.210 -4.471 1.00 80.75 115 LEU A N 1
ATOM 921 C CA . LEU A 1 115 ? -5.938 -1.488 -3.200 1.00 80.75 115 LEU A CA 1
ATOM 922 C C . LEU A 1 115 ? -6.110 -2.440 -2.008 1.00 80.75 115 LEU A C 1
ATOM 924 O O . LEU A 1 115 ? -5.407 -2.311 -1.006 1.00 80.75 115 LEU A O 1
ATOM 928 N N . SER A 1 116 ? -6.984 -3.441 -2.137 1.00 82.06 116 SER A N 1
ATOM 929 C CA . SER A 1 116 ? -7.170 -4.487 -1.122 1.00 82.06 116 SER A CA 1
ATOM 930 C C . SER A 1 116 ? -5.899 -5.317 -0.923 1.00 82.06 116 SER A C 1
ATOM 932 O O . SER A 1 116 ? -5.472 -5.553 0.209 1.00 82.06 116 SER A O 1
ATOM 934 N N . PHE A 1 117 ? -5.239 -5.709 -2.014 1.00 83.50 117 PHE A N 1
ATOM 935 C CA . PHE A 1 117 ? -3.959 -6.411 -1.960 1.00 83.50 117 PHE A CA 1
ATOM 936 C C . PHE A 1 117 ? -2.866 -5.541 -1.328 1.00 83.50 117 PHE A C 1
ATOM 938 O O . PHE A 1 117 ? -2.118 -6.012 -0.471 1.00 83.50 117 PHE A O 1
ATOM 945 N N . ALA A 1 118 ? -2.810 -4.255 -1.681 1.00 82.12 118 ALA A N 1
ATOM 946 C CA . ALA A 1 118 ? -1.861 -3.310 -1.103 1.00 82.12 118 ALA A CA 1
ATOM 947 C C . ALA A 1 118 ? -2.067 -3.109 0.405 1.00 82.12 118 ALA A C 1
ATOM 949 O O . ALA A 1 118 ? -1.086 -3.032 1.141 1.00 82.12 118 ALA A O 1
ATOM 950 N N . MET A 1 119 ? -3.314 -3.090 0.887 1.00 79.56 119 MET A N 1
ATOM 951 C CA . MET A 1 119 ? -3.630 -3.046 2.322 1.00 79.56 119 MET A CA 1
ATOM 952 C C . MET A 1 119 ? -3.077 -4.268 3.067 1.00 79.56 119 MET A C 1
ATOM 954 O O . MET A 1 119 ? -2.458 -4.120 4.126 1.00 79.56 119 MET A O 1
ATOM 958 N N . ILE A 1 120 ? -3.245 -5.467 2.499 1.00 81.88 120 ILE A N 1
ATOM 959 C CA . ILE A 1 120 ? -2.702 -6.713 3.063 1.00 81.88 120 ILE A CA 1
ATOM 960 C C . ILE A 1 120 ? -1.171 -6.674 3.056 1.00 81.88 120 ILE A C 1
ATOM 962 O O . ILE A 1 120 ? -0.542 -6.945 4.081 1.00 81.88 120 ILE A O 1
ATOM 966 N N . LEU A 1 121 ? -0.567 -6.295 1.926 1.00 82.00 121 LEU A N 1
ATOM 967 C CA . LEU A 1 121 ? 0.884 -6.222 1.766 1.00 82.00 121 LEU A CA 1
ATOM 968 C C . LEU A 1 121 ? 1.503 -5.206 2.734 1.00 82.00 121 LEU A C 1
ATOM 970 O O . LEU A 1 121 ? 2.492 -5.511 3.403 1.00 82.00 121 LEU A O 1
ATOM 974 N N . ARG A 1 122 ? 0.881 -4.031 2.881 1.00 81.50 122 ARG A N 1
ATOM 975 C CA . ARG A 1 122 ? 1.243 -3.026 3.887 1.00 81.50 122 ARG A CA 1
ATOM 976 C C . ARG A 1 122 ? 1.194 -3.628 5.282 1.00 81.50 122 ARG A C 1
ATOM 978 O O . ARG A 1 122 ? 2.153 -3.471 6.036 1.00 81.50 122 ARG A O 1
ATOM 985 N N . GLY A 1 123 ? 0.100 -4.312 5.628 1.00 75.06 123 GLY A N 1
ATOM 986 C CA . GLY A 1 123 ? -0.045 -4.982 6.919 1.00 75.06 123 GLY A CA 1
ATOM 987 C C . GLY A 1 123 ? 1.110 -5.952 7.158 1.00 75.06 123 GLY A C 1
ATOM 988 O O . GLY A 1 123 ? 1.782 -5.889 8.184 1.00 75.06 123 GLY A O 1
ATOM 989 N N . LEU A 1 124 ? 1.434 -6.770 6.165 1.00 80.44 124 LEU A N 1
ATOM 990 C CA . LEU A 1 124 ? 2.531 -7.723 6.246 1.00 80.44 124 LEU A CA 1
ATOM 991 C C . LEU A 1 124 ? 3.885 -7.026 6.475 1.00 80.44 124 LEU A C 1
ATOM 993 O O . LEU A 1 124 ? 4.554 -7.331 7.459 1.00 80.44 124 LEU A O 1
ATOM 997 N N . ILE A 1 125 ? 4.256 -6.035 5.657 1.00 78.25 125 ILE A N 1
ATOM 998 C CA . ILE A 1 125 ? 5.526 -5.286 5.782 1.00 78.25 125 ILE A CA 1
ATOM 999 C C . ILE A 1 125 ? 5.651 -4.637 7.166 1.00 78.25 125 ILE A C 1
ATOM 1001 O O . ILE A 1 125 ? 6.662 -4.773 7.859 1.00 78.25 125 ILE A O 1
ATOM 1005 N N . VAL A 1 126 ? 4.601 -3.936 7.582 1.00 72.88 126 VAL A N 1
ATOM 1006 C CA . VAL A 1 126 ? 4.569 -3.160 8.823 1.00 72.88 126 VAL A CA 1
ATOM 1007 C C . VAL A 1 126 ? 4.511 -4.087 10.048 1.00 72.88 126 VAL A C 1
ATOM 1009 O O . VAL A 1 126 ? 5.089 -3.768 11.093 1.00 72.88 126 VAL A O 1
ATOM 1012 N N . GLY A 1 127 ? 3.874 -5.254 9.933 1.00 70.56 127 GLY A N 1
ATOM 1013 C CA . GLY A 1 127 ? 3.876 -6.321 10.937 1.00 70.56 127 GLY A CA 1
ATOM 1014 C C . GLY A 1 127 ? 5.244 -6.991 11.084 1.00 70.56 127 GLY A C 1
ATOM 1015 O O . GLY A 1 127 ? 5.762 -7.086 12.197 1.00 70.56 127 GLY A O 1
ATOM 1016 N N . PHE A 1 128 ? 5.880 -7.374 9.973 1.00 75.94 128 PHE A N 1
ATOM 1017 C CA . PHE A 1 128 ? 7.225 -7.961 9.971 1.00 75.94 128 PHE A CA 1
ATOM 1018 C C . PHE A 1 128 ? 8.286 -6.995 10.505 1.00 75.94 128 PHE A C 1
ATOM 1020 O O . PHE A 1 128 ? 9.097 -7.387 11.344 1.00 75.94 128 PHE A O 1
ATOM 1027 N N . GLY A 1 129 ? 8.254 -5.721 10.101 1.00 68.44 129 GLY A N 1
ATOM 1028 C CA . GLY A 1 129 ? 9.178 -4.707 10.621 1.00 68.44 129 GLY A CA 1
ATOM 1029 C C . GLY A 1 129 ? 9.060 -4.511 12.137 1.00 68.44 129 GLY A C 1
ATOM 1030 O O . GLY A 1 129 ? 10.050 -4.259 12.820 1.00 68.44 129 GLY A O 1
ATOM 1031 N N . GLN A 1 130 ? 7.860 -4.694 12.691 1.00 67.38 130 GLN A N 1
ATOM 1032 C CA . GLN A 1 130 ? 7.640 -4.676 14.136 1.00 67.38 130 GLN A CA 1
ATOM 1033 C C . GLN A 1 130 ? 8.215 -5.904 14.844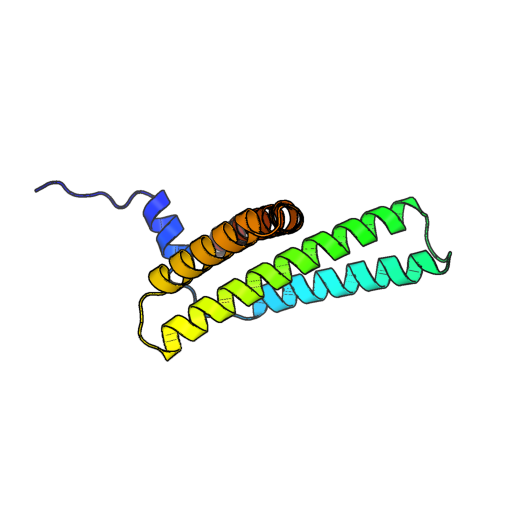 1.00 67.38 130 GLN A C 1
ATOM 1035 O O . GLN A 1 130 ? 8.794 -5.762 15.918 1.00 67.38 130 GLN A O 1
ATOM 1040 N N . ILE A 1 131 ? 8.064 -7.093 14.252 1.00 69.19 131 ILE A N 1
ATOM 1041 C CA . ILE A 1 131 ? 8.629 -8.340 14.787 1.00 69.19 131 ILE A CA 1
ATOM 1042 C C . ILE A 1 131 ? 10.157 -8.253 14.835 1.00 69.19 131 ILE A C 1
ATOM 1044 O O . ILE A 1 131 ? 10.751 -8.600 15.851 1.00 69.19 131 ILE A O 1
ATOM 1048 N N . LEU A 1 132 ? 10.781 -7.757 13.763 1.00 65.88 132 LEU A N 1
ATOM 1049 C CA . LEU A 1 132 ? 12.236 -7.620 13.672 1.00 65.88 132 LEU A CA 1
ATOM 1050 C C . LEU A 1 132 ? 12.802 -6.585 14.649 1.00 65.88 132 LEU A C 1
ATOM 1052 O O . LEU A 1 132 ? 13.898 -6.776 15.153 1.00 65.88 132 LEU A O 1
ATOM 1056 N N . ARG A 1 133 ? 12.060 -5.510 14.938 1.00 60.66 133 ARG A N 1
ATOM 1057 C CA . ARG A 1 133 ? 12.484 -4.462 15.881 1.00 60.66 133 ARG A CA 1
ATOM 1058 C C . ARG A 1 133 ? 12.349 -4.865 17.357 1.00 60.66 133 ARG A C 1
ATOM 1060 O O . ARG A 1 133 ? 12.907 -4.191 18.214 1.00 60.66 133 ARG A O 1
ATOM 1067 N N . ASN A 1 134 ? 11.565 -5.901 17.654 1.00 54.03 134 ASN A N 1
ATOM 1068 C CA . ASN A 1 134 ? 11.281 -6.359 19.017 1.00 54.03 134 ASN A CA 1
ATOM 1069 C C . ASN A 1 134 ? 12.066 -7.631 19.401 1.00 54.03 134 ASN A C 1
ATOM 1071 O O . ASN A 1 134 ? 11.717 -8.284 20.386 1.00 54.03 134 ASN A O 1
ATOM 1075 N N . LYS A 1 135 ? 13.072 -7.988 18.594 1.00 46.34 135 LYS A N 1
ATOM 1076 C CA . LYS A 1 135 ? 14.170 -8.908 18.914 1.00 46.34 135 LYS A CA 1
ATOM 1077 C C . LYS A 1 135 ? 15.420 -8.088 19.200 1.00 46.34 135 LYS A C 1
ATOM 1079 O O . LYS A 1 135 ? 16.198 -8.547 20.058 1.00 46.34 135 LYS A O 1
#

pLDDT: mean 74.11, std 13.65, range [33.5, 88.31]

Foldseek 3Di:
DDDPDCPVVNVLVVVVVPDDLDCVLLVVLVVQLVVLVVQLVCVVVVNDDPVSNVVSVVSNVLSVLLSVLSVVVSVLVVVCVVVVHDSVVVVVVVVVVQVVVCVVDVVSVVVSVVSVVSNVVNSVVVSVVVVVVVD

Radius of gyration: 18.37 Å; chains: 1; bounding box: 41×35×54 Å